Protein AF-A0A524LML9-F1 (afdb_monomer_lite)

Foldseek 3Di:
DDPPPDDDDPQLVVLLVLVVVLVVCQPVDVQQQPADPPLRGGVSVLVSLVVLCVVLVHDSVVLSVLLVVLPPDPPSSNSSSVSSVVVSVVVD

pLDDT: mean 90.5, std 12.89, range [38.47, 98.12]

Structure (mmCIF, N/CA/C/O backbone):
data_AF-A0A524LML9-F1
#
_entry.id   AF-A0A524LML9-F1
#
loop_
_atom_site.group_PDB
_atom_site.id
_atom_site.type_symbol
_atom_site.label_atom_id
_atom_site.label_alt_id
_atom_site.label_comp_id
_atom_site.label_asym_id
_atom_site.label_entity_id
_atom_site.label_seq_id
_atom_site.pdbx_PDB_ins_code
_atom_site.Cartn_x
_atom_site.Cartn_y
_atom_site.Cartn_z
_atom_site.occupancy
_atom_site.B_iso_or_equiv
_atom_site.auth_seq_id
_atom_site.auth_comp_id
_atom_site.auth_asym_id
_atom_site.auth_atom_id
_atom_site.pdbx_PDB_model_num
ATOM 1 N N . MET A 1 1 ? 19.583 -8.705 23.500 1.00 38.66 1 MET A N 1
ATOM 2 C CA . MET A 1 1 ? 19.404 -7.770 22.373 1.00 38.66 1 MET A CA 1
ATOM 3 C C . MET A 1 1 ? 17.930 -7.441 22.309 1.00 38.66 1 MET A C 1
ATOM 5 O O . MET A 1 1 ? 17.133 -8.301 21.958 1.00 38.66 1 MET A O 1
ATOM 9 N N . SER A 1 2 ? 17.571 -6.269 22.819 1.00 38.47 2 SER A N 1
ATOM 10 C CA . SER A 1 2 ? 16.192 -5.792 22.871 1.00 38.47 2 SER A CA 1
ATOM 11 C C . SER A 1 2 ? 15.723 -5.521 21.446 1.00 38.47 2 SER A C 1
ATOM 13 O O . SER A 1 2 ? 16.436 -4.890 20.676 1.00 38.47 2 SER A O 1
ATOM 15 N N . ASN A 1 3 ? 14.563 -6.057 21.078 1.00 41.78 3 ASN A N 1
ATOM 16 C CA . ASN A 1 3 ? 13.977 -5.866 19.760 1.00 41.78 3 ASN A CA 1
ATOM 17 C C . ASN A 1 3 ? 13.456 -4.418 19.694 1.00 41.78 3 ASN A C 1
ATOM 19 O O . ASN A 1 3 ? 12.342 -4.145 20.138 1.00 41.78 3 ASN A O 1
ATOM 23 N N . GLU A 1 4 ? 14.280 -3.479 19.222 1.00 43.97 4 GLU A N 1
ATOM 24 C CA . GLU A 1 4 ? 13.998 -2.027 19.222 1.00 43.97 4 GLU A CA 1
ATOM 25 C C . GLU A 1 4 ? 12.795 -1.625 18.344 1.00 43.97 4 GLU A C 1
ATOM 27 O O . GLU A 1 4 ? 12.426 -0.457 18.274 1.00 43.97 4 GLU A O 1
ATOM 32 N N . PHE A 1 5 ? 12.132 -2.596 17.711 1.00 49.97 5 PHE A N 1
ATOM 33 C CA . PHE A 1 5 ? 11.021 -2.369 16.792 1.00 49.97 5 PHE A CA 1
ATOM 34 C C . PHE A 1 5 ? 9.626 -2.597 17.379 1.00 49.97 5 PHE A C 1
ATOM 36 O O . PHE A 1 5 ? 8.655 -2.181 16.745 1.00 49.97 5 PHE A O 1
ATOM 43 N N . GLY A 1 6 ? 9.508 -3.186 18.576 1.00 60.75 6 GLY A N 1
ATOM 44 C CA . GLY A 1 6 ? 8.218 -3.537 19.182 1.00 60.75 6 GLY A CA 1
ATOM 45 C C . GLY A 1 6 ? 7.411 -4.542 18.341 1.00 60.75 6 GLY A C 1
ATOM 46 O O . GLY A 1 6 ? 7.451 -4.562 17.114 1.00 60.75 6 GLY A O 1
ATOM 47 N N . THR A 1 7 ? 6.656 -5.428 18.979 1.00 73.75 7 THR A N 1
ATOM 48 C CA . THR A 1 7 ? 5.689 -6.258 18.246 1.00 73.75 7 THR A CA 1
ATOM 49 C C . THR A 1 7 ? 4.578 -5.368 17.689 1.00 73.75 7 THR A C 1
ATOM 51 O O . THR A 1 7 ? 3.916 -4.673 18.460 1.00 73.75 7 THR A O 1
ATOM 54 N N . LEU A 1 8 ? 4.370 -5.375 16.366 1.00 72.38 8 LEU A N 1
ATOM 55 C CA . LEU A 1 8 ? 3.246 -4.667 15.748 1.00 72.38 8 LEU A CA 1
ATOM 56 C C . LEU A 1 8 ? 1.913 -5.225 16.275 1.00 72.38 8 LEU A C 1
ATOM 58 O O . LEU A 1 8 ? 1.794 -6.444 16.434 1.00 72.38 8 LEU A O 1
ATOM 62 N N . PRO A 1 9 ? 0.893 -4.374 16.496 1.00 80.19 9 PRO A N 1
ATOM 63 C CA . PRO A 1 9 ? -0.465 -4.842 16.755 1.00 80.19 9 PRO A CA 1
ATOM 64 C C . PRO A 1 9 ? -0.933 -5.820 15.660 1.00 80.19 9 PRO A C 1
ATOM 66 O O . PRO A 1 9 ? -0.542 -5.644 14.504 1.00 80.19 9 PRO A O 1
ATOM 69 N N . PRO A 1 10 ? -1.796 -6.812 15.955 1.00 83.62 10 PRO A N 1
ATOM 70 C CA . PRO A 1 10 ? -2.170 -7.851 14.988 1.00 83.62 10 PRO A CA 1
ATOM 71 C C . PRO A 1 10 ? -2.658 -7.318 13.632 1.00 83.62 10 PRO A C 1
ATOM 73 O O . PRO A 1 10 ? -2.217 -7.795 12.588 1.00 83.62 10 PRO A O 1
ATOM 76 N N . LYS A 1 11 ? -3.513 -6.285 13.630 1.00 84.81 11 LYS A N 1
ATOM 77 C CA . LYS A 1 11 ? -4.000 -5.648 12.395 1.00 84.81 11 LYS A CA 1
ATOM 78 C C . LYS A 1 11 ? -2.896 -4.902 11.652 1.00 84.81 11 LYS A C 1
ATOM 80 O O . LYS A 1 11 ? -2.784 -5.027 10.441 1.00 84.81 11 LYS A O 1
ATOM 85 N N . CYS A 1 12 ? -2.025 -4.206 12.376 1.00 89.31 12 CYS A N 1
ATOM 86 C CA . CYS A 1 12 ? -0.855 -3.562 11.790 1.00 89.31 12 CYS A CA 1
ATOM 87 C C . CYS A 1 12 ? 0.094 -4.588 11.149 1.00 89.31 12 CYS A C 1
ATOM 89 O O . CYS A 1 12 ? 0.608 -4.344 10.062 1.00 89.31 12 CYS A O 1
ATOM 91 N N . LYS A 1 13 ? 0.280 -5.759 11.771 1.00 91.25 13 LYS A N 1
ATOM 92 C CA . LYS A 1 13 ? 1.068 -6.847 11.184 1.00 91.25 13 LYS A CA 1
ATOM 93 C C . LYS A 1 13 ? 0.446 -7.354 9.877 1.00 91.25 13 LYS A C 1
ATOM 95 O O . LYS A 1 13 ? 1.169 -7.538 8.908 1.00 91.25 13 LYS A O 1
ATOM 100 N N . TYR A 1 14 ? -0.875 -7.528 9.831 1.00 93.31 14 TYR A N 1
ATOM 101 C CA . TYR A 1 14 ? -1.568 -7.964 8.614 1.00 93.31 14 TYR A CA 1
ATOM 102 C C . TYR A 1 14 ? -1.319 -7.012 7.434 1.00 93.31 14 TYR A C 1
ATOM 104 O O . TYR A 1 14 ? -0.870 -7.439 6.373 1.00 93.31 14 TYR A O 1
ATOM 112 N N . TRP A 1 15 ? -1.516 -5.707 7.644 1.00 95.38 15 TRP A N 1
ATOM 113 C CA . TRP A 1 15 ? -1.255 -4.703 6.608 1.00 95.38 15 TRP A CA 1
ATOM 114 C C . TRP A 1 15 ? 0.222 -4.650 6.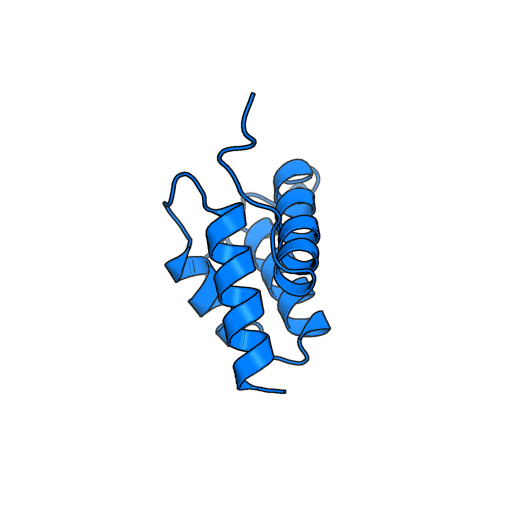219 1.00 95.38 15 TRP A C 1
ATOM 116 O O . TRP A 1 15 ? 0.545 -4.526 5.041 1.00 95.38 15 TRP A O 1
ATOM 126 N N . PHE A 1 16 ? 1.120 -4.782 7.199 1.00 96.12 16 PHE A N 1
ATOM 127 C CA . PHE A 1 16 ? 2.558 -4.837 6.957 1.00 96.12 16 PHE A CA 1
ATOM 128 C C . PHE A 1 16 ? 2.926 -5.990 6.022 1.00 96.12 16 PHE A C 1
ATOM 130 O O . PHE A 1 16 ? 3.684 -5.776 5.082 1.00 96.12 16 PHE A O 1
ATOM 137 N N . ASP A 1 17 ? 2.372 -7.184 6.246 1.00 95.38 17 ASP A N 1
ATOM 138 C CA . ASP A 1 17 ? 2.664 -8.364 5.431 1.00 95.38 17 ASP A CA 1
ATOM 139 C C . ASP A 1 17 ? 2.223 -8.156 3.961 1.00 95.38 17 ASP A C 1
ATOM 141 O O . ASP A 1 17 ? 2.959 -8.521 3.042 1.00 95.38 17 ASP A O 1
ATOM 145 N N . ILE A 1 18 ? 1.074 -7.506 3.716 1.00 95.88 18 ILE A N 1
ATOM 146 C CA . ILE A 1 18 ? 0.622 -7.140 2.357 1.00 95.88 18 ILE A CA 1
ATOM 147 C C . ILE A 1 18 ? 1.606 -6.157 1.707 1.00 95.88 18 ILE A C 1
ATOM 149 O O . ILE A 1 18 ? 2.065 -6.385 0.586 1.00 95.88 18 ILE A O 1
ATOM 153 N N . ILE A 1 19 ? 1.954 -5.077 2.413 1.00 96.56 19 ILE A N 1
ATOM 154 C CA . ILE A 1 19 ? 2.838 -4.019 1.899 1.00 96.56 19 ILE A CA 1
ATOM 155 C C . ILE A 1 19 ? 4.233 -4.581 1.595 1.00 96.56 19 ILE A C 1
ATOM 157 O O . ILE A 1 19 ? 4.781 -4.334 0.520 1.00 96.56 19 ILE A O 1
ATOM 161 N N . ALA A 1 20 ? 4.794 -5.362 2.522 1.00 95.50 20 ALA A N 1
ATOM 162 C CA . ALA A 1 20 ? 6.102 -5.991 2.374 1.00 95.50 20 ALA A CA 1
ATOM 163 C C . ALA A 1 20 ? 6.139 -6.904 1.146 1.00 95.50 20 ALA A C 1
ATOM 165 O O . ALA A 1 20 ? 7.036 -6.765 0.318 1.00 95.50 20 ALA A O 1
ATOM 166 N N . ARG A 1 21 ? 5.117 -7.751 0.961 1.00 96.38 21 ARG A N 1
ATOM 167 C CA . ARG A 1 21 ? 5.028 -8.637 -0.205 1.00 96.38 21 ARG A CA 1
ATOM 168 C C . ARG A 1 21 ? 5.045 -7.863 -1.522 1.00 96.38 21 ARG A C 1
ATOM 170 O O . ARG A 1 21 ? 5.831 -8.200 -2.399 1.00 96.38 21 ARG A O 1
ATOM 177 N N . HIS A 1 22 ? 4.221 -6.821 -1.669 1.00 96.62 22 HIS A N 1
ATOM 178 C CA . HIS A 1 22 ? 4.194 -6.015 -2.902 1.00 96.62 22 HIS A CA 1
ATOM 179 C C . HIS A 1 22 ? 5.527 -5.317 -3.176 1.00 96.62 22 HIS A C 1
ATOM 181 O O . HIS A 1 22 ? 5.934 -5.191 -4.329 1.00 96.62 22 HIS A O 1
ATOM 187 N N . ILE A 1 23 ? 6.228 -4.892 -2.125 1.00 94.19 23 ILE A N 1
ATOM 188 C CA . ILE A 1 23 ? 7.549 -4.277 -2.247 1.00 94.19 23 ILE A CA 1
ATOM 189 C C . ILE A 1 23 ? 8.625 -5.293 -2.625 1.00 94.19 23 ILE A C 1
ATOM 191 O O . ILE A 1 23 ? 9.475 -4.980 -3.459 1.00 94.19 23 ILE A O 1
ATOM 195 N N . GLU A 1 24 ? 8.593 -6.491 -2.054 1.00 95.81 24 GLU A N 1
ATOM 196 C CA . GLU A 1 24 ? 9.526 -7.570 -2.381 1.00 95.81 24 GLU A CA 1
ATOM 197 C C . GLU A 1 24 ? 9.344 -8.066 -3.818 1.00 95.81 24 GLU A C 1
ATOM 199 O O . GLU A 1 24 ? 10.327 -8.374 -4.489 1.00 95.81 24 GLU A O 1
ATOM 204 N N . THR A 1 25 ? 8.104 -8.102 -4.315 1.00 95.19 25 THR A N 1
ATOM 205 C CA . THR A 1 25 ? 7.794 -8.601 -5.662 1.00 95.19 25 THR A CA 1
ATOM 206 C C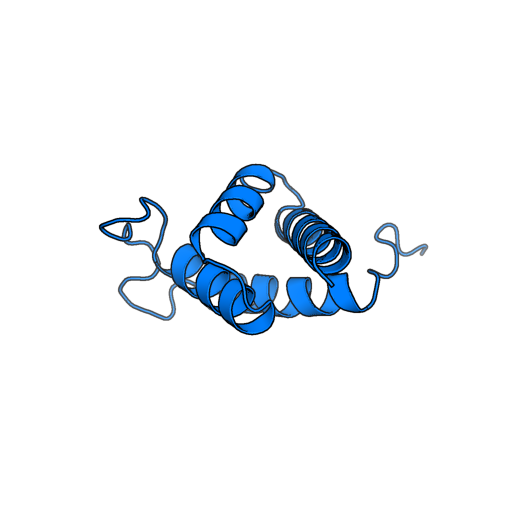 . THR A 1 25 ? 7.751 -7.520 -6.741 1.00 95.19 25 THR A C 1
ATOM 208 O O . THR A 1 25 ? 7.477 -7.842 -7.896 1.00 95.19 25 THR A O 1
ATOM 211 N N . ARG A 1 26 ? 7.986 -6.241 -6.417 1.00 94.81 26 ARG A N 1
ATOM 212 C CA . ARG A 1 26 ? 7.965 -5.170 -7.429 1.00 94.81 26 ARG A CA 1
ATOM 213 C C . ARG A 1 26 ? 9.059 -5.391 -8.480 1.00 94.81 26 ARG A C 1
ATOM 215 O O . ARG A 1 26 ? 10.196 -5.731 -8.159 1.00 94.81 26 ARG A O 1
ATOM 222 N N . GLY A 1 27 ? 8.719 -5.154 -9.737 1.00 94.88 27 GLY A N 1
ATOM 223 C CA . GLY A 1 27 ? 9.536 -5.482 -10.902 1.00 94.88 27 GLY A CA 1
ATOM 224 C C . GLY A 1 27 ? 9.271 -6.881 -11.464 1.00 94.88 27 GLY A C 1
ATOM 225 O O . GLY A 1 27 ? 9.852 -7.226 -12.490 1.00 94.88 27 GLY A O 1
ATOM 226 N N . ALA A 1 28 ? 8.402 -7.683 -10.835 1.00 95.50 28 ALA A N 1
ATOM 227 C CA . ALA A 1 28 ? 7.952 -8.954 -11.399 1.00 95.50 28 ALA A CA 1
ATOM 228 C C . ALA A 1 28 ? 6.975 -8.752 -12.568 1.00 95.50 28 ALA A C 1
ATOM 230 O O . ALA A 1 28 ? 6.962 -9.565 -13.494 1.00 95.50 28 ALA A O 1
ATOM 231 N N . ASN A 1 29 ? 6.182 -7.674 -12.553 1.00 94.19 29 ASN A N 1
ATOM 232 C CA . ASN A 1 29 ? 5.350 -7.295 -13.691 1.00 94.19 29 ASN A CA 1
ATOM 233 C C . ASN A 1 29 ? 6.088 -6.272 -14.569 1.00 94.19 29 ASN A C 1
ATOM 235 O O . ASN A 1 29 ? 6.694 -5.341 -14.030 1.00 94.19 29 ASN A O 1
ATOM 239 N N . PRO A 1 30 ? 5.992 -6.372 -15.910 1.00 94.94 30 PRO A N 1
ATOM 240 C CA . PRO A 1 30 ? 6.660 -5.441 -16.822 1.00 94.94 30 PRO A CA 1
ATOM 241 C C . PRO A 1 30 ? 6.286 -3.968 -16.616 1.00 94.94 30 PRO A C 1
ATOM 243 O O . PRO A 1 30 ? 7.084 -3.093 -16.925 1.00 94.94 30 PRO A O 1
ATOM 246 N N . ASP A 1 31 ? 5.086 -3.705 -16.094 1.00 95.56 31 ASP A N 1
ATOM 247 C CA . ASP A 1 31 ? 4.509 -2.374 -15.906 1.00 95.56 31 ASP A CA 1
ATOM 248 C C . ASP A 1 31 ? 4.666 -1.838 -14.473 1.00 95.56 31 ASP A C 1
ATOM 250 O O . ASP A 1 31 ? 4.144 -0.767 -14.178 1.00 95.56 31 ASP A O 1
ATOM 254 N N . ASP A 1 32 ? 5.326 -2.5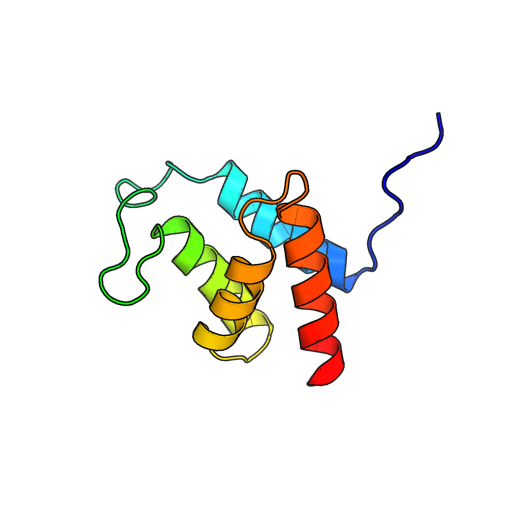61 -13.553 1.00 95.25 32 ASP A N 1
ATOM 255 C CA . ASP A 1 32 ? 5.338 -2.220 -12.118 1.00 95.25 32 ASP A CA 1
ATOM 256 C C . ASP A 1 32 ? 5.812 -0.785 -11.857 1.00 95.25 32 ASP A C 1
ATOM 258 O O . ASP A 1 32 ? 5.243 -0.102 -11.004 1.00 95.25 32 ASP A O 1
ATOM 262 N N . PHE A 1 33 ? 6.825 -0.331 -12.597 1.00 95.69 33 PHE A N 1
ATOM 263 C CA . PHE A 1 33 ? 7.422 0.998 -12.453 1.00 95.69 33 PHE A CA 1
ATOM 264 C C . PHE A 1 33 ? 6.790 2.061 -13.357 1.00 95.69 33 PHE A C 1
ATOM 266 O O . PHE A 1 33 ? 7.084 3.245 -13.184 1.00 95.69 33 PHE A O 1
ATOM 273 N N . ASP A 1 34 ? 5.902 1.666 -14.271 1.00 96.62 34 ASP A N 1
ATOM 274 C CA . ASP A 1 34 ? 5.150 2.610 -15.087 1.00 96.62 34 ASP A CA 1
ATOM 275 C C . ASP A 1 34 ? 4.108 3.334 -14.234 1.00 96.62 34 ASP A C 1
ATOM 277 O O . ASP A 1 34 ? 3.555 2.793 -13.270 1.00 96.62 34 ASP A O 1
ATOM 281 N N . TYR A 1 35 ? 3.821 4.580 -14.601 1.00 95.81 35 TYR A N 1
ATOM 282 C CA . TYR A 1 35 ? 2.783 5.360 -13.942 1.00 95.81 35 TYR A CA 1
ATOM 283 C C . TYR A 1 35 ? 1.393 4.893 -14.367 1.00 95.81 35 TYR A C 1
ATOM 285 O O . TYR A 1 35 ? 1.064 4.854 -15.554 1.00 95.81 35 TYR A O 1
ATOM 293 N N . HIS A 1 36 ? 0.534 4.640 -13.383 1.00 94.69 36 HIS A N 1
ATOM 294 C CA . HIS A 1 36 ? -0.875 4.379 -13.619 1.00 94.69 36 HIS A CA 1
ATOM 295 C C . HIS A 1 36 ? -1.547 5.623 -14.229 1.00 94.69 36 HIS A C 1
ATOM 297 O O . HIS A 1 36 ? -1.428 6.720 -13.660 1.00 94.69 36 HIS A O 1
ATOM 303 N N . PRO A 1 37 ? -2.321 5.484 -15.323 1.00 90.38 37 PRO A N 1
ATOM 304 C CA . PRO A 1 37 ? -2.810 6.612 -16.124 1.00 90.38 37 PRO A CA 1
ATOM 305 C C . PRO A 1 37 ? -3.700 7.595 -15.351 1.00 90.38 37 PRO A C 1
ATOM 307 O O . PRO A 1 37 ? -3.745 8.780 -15.676 1.00 90.38 37 PRO A O 1
ATOM 310 N N . THR A 1 38 ? -4.404 7.124 -14.319 1.00 90.50 38 THR A N 1
ATOM 311 C CA . THR A 1 38 ? -5.341 7.945 -13.531 1.00 90.50 38 THR A CA 1
ATOM 312 C C . THR A 1 38 ? -4.834 8.308 -12.136 1.00 90.50 38 THR A C 1
ATOM 314 O O . THR A 1 38 ? -5.107 9.406 -11.658 1.00 90.50 38 THR A O 1
ATOM 317 N N . MET A 1 39 ? -4.080 7.418 -11.485 1.00 90.56 39 MET A N 1
ATOM 318 C CA . MET A 1 39 ? -3.695 7.556 -10.073 1.00 90.56 39 MET A CA 1
ATOM 319 C C . MET A 1 39 ? -2.364 8.287 -9.893 1.00 90.56 39 MET A C 1
ATOM 321 O O . MET A 1 39 ? -2.071 8.748 -8.789 1.00 90.56 39 MET A O 1
ATOM 325 N N . ARG A 1 40 ? -1.584 8.424 -10.979 1.00 89.75 40 ARG A N 1
ATOM 326 C CA . ARG A 1 40 ? -0.277 9.098 -11.003 1.00 89.75 40 ARG A CA 1
ATOM 327 C C . ARG A 1 40 ? 0.730 8.529 -9.994 1.00 89.75 40 ARG A C 1
ATOM 329 O O . ARG A 1 40 ? 1.582 9.261 -9.514 1.00 89.75 40 ARG A O 1
ATOM 336 N N . GLU A 1 41 ? 0.639 7.235 -9.708 1.00 94.00 41 GLU A N 1
ATOM 337 C CA . GLU A 1 41 ? 1.627 6.465 -8.943 1.00 94.00 41 GLU A CA 1
ATOM 338 C C . GLU A 1 41 ? 2.062 5.244 -9.752 1.00 94.00 41 GLU A C 1
ATOM 340 O O . GLU A 1 41 ? 1.384 4.876 -10.716 1.00 94.00 41 GLU A O 1
ATOM 345 N N . SER A 1 42 ? 3.170 4.610 -9.368 1.00 95.94 42 SER A N 1
ATOM 346 C CA . SER A 1 42 ? 3.625 3.366 -9.997 1.00 95.94 42 SER A CA 1
ATOM 347 C C . SER A 1 42 ? 2.565 2.263 -9.892 1.00 95.94 42 SER A C 1
ATOM 349 O O . SER A 1 42 ? 1.898 2.132 -8.861 1.00 95.94 42 SER A O 1
ATOM 351 N N . ASN A 1 43 ? 2.414 1.434 -10.927 1.00 96.69 43 ASN A N 1
ATOM 352 C CA . ASN A 1 43 ? 1.381 0.391 -10.950 1.00 96.69 43 ASN A CA 1
ATOM 353 C C . ASN A 1 43 ? 1.493 -0.601 -9.783 1.00 96.69 43 ASN A C 1
ATOM 355 O O . ASN A 1 43 ? 0.461 -1.070 -9.297 1.00 96.69 43 ASN A O 1
ATOM 359 N N . TYR A 1 44 ? 2.701 -0.882 -9.277 1.00 96.56 44 TYR A N 1
ATOM 360 C CA . TYR A 1 44 ? 2.852 -1.728 -8.085 1.00 96.56 44 TYR A CA 1
ATOM 361 C C . TYR A 1 44 ? 2.208 -1.094 -6.835 1.00 96.56 44 TYR A C 1
ATOM 363 O O . TYR A 1 44 ? 1.539 -1.787 -6.072 1.00 96.56 44 TYR A O 1
ATOM 371 N N . VAL A 1 45 ? 2.329 0.230 -6.658 1.00 96.62 45 VAL A N 1
ATOM 372 C CA . VAL A 1 45 ? 1.697 0.967 -5.547 1.00 96.62 45 VAL A CA 1
ATOM 373 C C . VAL A 1 45 ? 0.182 0.917 -5.680 1.00 96.62 45 VAL A C 1
ATOM 375 O O . VAL A 1 45 ? -0.520 0.676 -4.699 1.00 96.62 45 VAL A O 1
ATOM 378 N N . VAL A 1 46 ? -0.331 1.088 -6.901 1.00 97.44 46 VAL A N 1
ATOM 379 C CA . VAL A 1 46 ? -1.773 1.026 -7.168 1.00 97.44 46 VAL A CA 1
ATOM 380 C C . VAL A 1 46 ? -2.327 -0.371 -6.885 1.00 97.44 46 VAL A C 1
ATOM 382 O O . VAL A 1 46 ? -3.368 -0.483 -6.242 1.00 97.44 46 VAL A O 1
ATOM 385 N N . ARG A 1 47 ? -1.631 -1.441 -7.295 1.00 97.44 47 ARG A N 1
ATOM 386 C CA . ARG A 1 47 ? -2.022 -2.829 -6.986 1.00 97.44 47 ARG A CA 1
ATOM 387 C C . ARG A 1 47 ? -2.024 -3.103 -5.483 1.00 97.44 47 ARG A C 1
ATOM 389 O O . ARG A 1 47 ? -2.990 -3.668 -4.977 1.00 97.44 47 ARG A O 1
ATOM 396 N N . MET A 1 48 ? -0.992 -2.650 -4.779 1.00 98.00 48 MET A N 1
ATOM 397 C CA . MET A 1 48 ? -0.899 -2.762 -3.325 1.00 98.00 48 MET A CA 1
ATOM 398 C C . MET A 1 48 ? -2.045 -2.027 -2.619 1.00 98.00 48 MET A C 1
ATOM 400 O O . MET A 1 48 ? -2.727 -2.607 -1.776 1.00 98.00 48 MET A O 1
ATOM 404 N N . CYS A 1 49 ? -2.300 -0.766 -2.980 1.00 97.94 49 CYS A N 1
ATOM 405 C CA . CYS A 1 49 ? -3.369 0.027 -2.371 1.00 97.94 49 CYS A CA 1
ATOM 406 C C . CYS A 1 49 ? -4.757 -0.519 -2.703 1.00 97.94 49 CYS A C 1
ATOM 408 O O . CYS A 1 49 ? -5.650 -0.439 -1.864 1.00 97.94 49 CYS A O 1
ATOM 410 N N . LYS A 1 50 ? -4.939 -1.083 -3.902 1.00 98.06 50 LYS A N 1
ATOM 411 C CA . LYS A 1 50 ? -6.179 -1.753 -4.290 1.00 98.06 50 LYS A CA 1
ATOM 412 C C . LYS A 1 50 ? -6.461 -2.961 -3.403 1.00 98.06 50 LYS A C 1
ATOM 414 O O . LYS A 1 50 ? -7.559 -3.066 -2.880 1.00 98.06 50 LYS A O 1
ATOM 419 N N . GLU A 1 51 ? -5.470 -3.825 -3.199 1.00 98.12 51 GLU A N 1
ATOM 420 C CA . GLU A 1 51 ? -5.641 -5.010 -2.355 1.00 98.12 51 GLU A CA 1
ATOM 421 C C . GLU A 1 51 ? -6.004 -4.627 -0.914 1.00 98.12 51 GLU A C 1
ATOM 423 O O . GLU A 1 51 ? -6.952 -5.159 -0.348 1.00 98.12 51 GLU A O 1
ATOM 428 N N . ILE A 1 52 ? -5.309 -3.639 -0.341 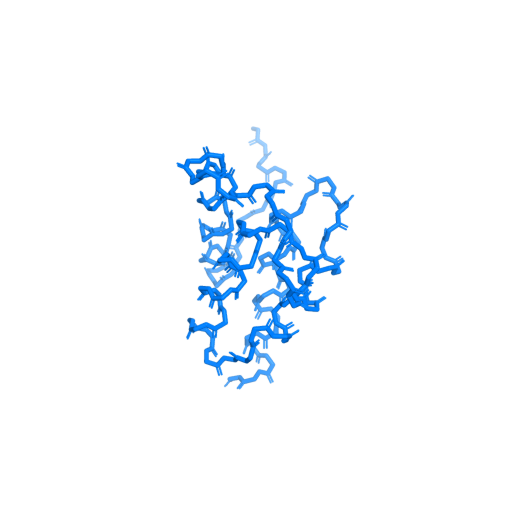1.00 97.75 52 ILE A N 1
ATOM 429 C CA . ILE A 1 52 ? -5.637 -3.124 0.996 1.00 97.75 52 ILE A CA 1
ATOM 430 C C . ILE A 1 52 ? -7.059 -2.540 1.026 1.00 97.75 52 ILE A C 1
ATOM 432 O O . ILE A 1 52 ? -7.790 -2.756 1.989 1.00 97.75 52 ILE A O 1
ATOM 436 N N . ALA A 1 53 ? -7.465 -1.806 -0.012 1.00 97.69 53 ALA A N 1
ATOM 437 C CA . ALA A 1 53 ? -8.800 -1.218 -0.098 1.00 97.69 53 ALA A CA 1
ATOM 438 C C . ALA A 1 53 ? -9.900 -2.289 -0.142 1.00 97.69 53 ALA A C 1
ATOM 440 O O . ALA A 1 53 ? -10.884 -2.169 0.591 1.00 97.69 53 ALA A O 1
ATOM 441 N N . ASP A 1 54 ? -9.700 -3.341 -0.939 1.00 97.62 54 ASP A N 1
ATOM 442 C CA . ASP A 1 54 ? -10.617 -4.477 -1.057 1.00 97.62 54 ASP A CA 1
ATOM 443 C C . ASP A 1 54 ? -10.763 -5.202 0.299 1.00 97.62 54 ASP A C 1
ATOM 445 O O . ASP A 1 54 ? -11.882 -5.447 0.751 1.00 97.62 54 ASP A O 1
ATOM 449 N N . GLU A 1 55 ? -9.653 -5.449 1.003 1.00 96.06 55 GLU A N 1
ATOM 450 C CA . GLU A 1 55 ? -9.633 -6.075 2.338 1.00 96.06 55 GLU A CA 1
ATOM 451 C C . GLU A 1 55 ? -10.306 -5.225 3.427 1.00 96.06 55 GLU A C 1
ATOM 453 O O . GLU A 1 55 ? -10.909 -5.750 4.365 1.00 96.06 55 GLU A O 1
ATOM 458 N N . MET A 1 56 ? -10.203 -3.899 3.328 1.00 94.69 56 MET A N 1
ATOM 459 C CA . MET A 1 56 ? -10.830 -2.975 4.276 1.00 94.69 56 MET A CA 1
ATOM 460 C C . MET A 1 56 ? -12.284 -2.634 3.932 1.00 94.69 56 MET A C 1
ATOM 462 O O . MET A 1 56 ? -12.943 -1.973 4.734 1.00 94.69 56 MET A O 1
ATOM 466 N N . GLY A 1 57 ? -12.775 -3.015 2.748 1.00 96.12 57 GLY A N 1
ATOM 467 C CA . GLY A 1 57 ? -14.075 -2.571 2.243 1.00 96.12 57 GLY A CA 1
ATOM 468 C C . GLY A 1 57 ? -14.142 -1.055 2.007 1.00 96.12 57 GLY A C 1
ATOM 469 O O . GLY A 1 57 ? -15.171 -0.431 2.265 1.00 96.12 57 GLY A O 1
ATOM 470 N N . MET A 1 58 ? -13.042 -0.442 1.558 1.00 96.19 58 MET A N 1
ATOM 471 C CA . MET A 1 58 ? -12.907 1.009 1.367 1.00 96.19 58 MET A CA 1
ATOM 472 C C . MET A 1 58 ? -12.582 1.382 -0.084 1.00 96.19 58 MET A C 1
ATOM 474 O O . MET A 1 58 ? -12.225 0.542 -0.901 1.00 96.19 58 MET A O 1
ATOM 478 N N . SER A 1 59 ? -12.681 2.674 -0.416 1.00 97.06 59 SER A N 1
ATOM 479 C CA . SER A 1 59 ? -12.227 3.169 -1.723 1.00 97.06 59 SER A CA 1
ATOM 480 C C . SER A 1 59 ? -10.699 3.165 -1.825 1.00 97.06 59 SER A C 1
ATOM 482 O O . SER A 1 59 ? -10.004 3.505 -0.860 1.00 97.06 59 SER A O 1
ATOM 484 N N . ILE A 1 60 ? -10.173 2.855 -3.013 1.00 97.19 60 ILE A N 1
ATOM 485 C CA . ILE A 1 60 ? -8.733 2.920 -3.284 1.00 97.19 60 ILE A CA 1
ATOM 486 C C . ILE A 1 60 ? -8.191 4.338 -3.067 1.00 97.19 60 ILE A C 1
ATOM 488 O O . ILE A 1 60 ? -7.094 4.502 -2.546 1.00 97.19 60 ILE A O 1
ATOM 492 N N . GLU A 1 61 ? -8.971 5.376 -3.372 1.00 96.31 61 GLU A N 1
ATOM 493 C CA . GLU A 1 61 ? -8.601 6.775 -3.161 1.00 96.31 61 GLU A CA 1
ATOM 494 C C . GLU A 1 61 ? -8.346 7.086 -1.683 1.00 96.31 61 GLU A C 1
ATOM 496 O O . GLU A 1 61 ? -7.467 7.891 -1.366 1.00 96.31 61 GLU A O 1
ATOM 501 N N . THR A 1 62 ? -9.087 6.449 -0.769 1.00 96.44 62 THR A N 1
ATOM 502 C CA . THR A 1 62 ? -8.843 6.560 0.675 1.00 96.44 62 THR A CA 1
ATOM 503 C C . THR A 1 62 ? -7.478 5.980 1.028 1.00 96.44 62 THR A C 1
ATOM 505 O O . THR A 1 62 ? -6.682 6.654 1.682 1.00 96.44 62 THR A O 1
ATOM 508 N N . ILE A 1 63 ? -7.175 4.768 0.558 1.00 97.50 63 ILE A N 1
ATOM 509 C CA . ILE A 1 63 ? -5.906 4.095 0.864 1.00 97.50 63 ILE A CA 1
ATOM 510 C C . ILE A 1 63 ? -4.721 4.827 0.232 1.00 97.50 63 ILE A C 1
ATOM 512 O O . ILE A 1 63 ? -3.714 5.043 0.896 1.00 97.50 63 ILE A O 1
ATOM 516 N N . MET A 1 64 ? -4.864 5.316 -0.999 1.00 96.69 64 MET A N 1
ATOM 517 C CA . MET A 1 64 ? -3.840 6.112 -1.685 1.00 96.69 64 MET A CA 1
ATOM 518 C C . MET A 1 64 ? -3.512 7.413 -0.941 1.00 96.69 64 MET A C 1
ATOM 520 O O . MET A 1 64 ? -2.365 7.851 -0.932 1.00 96.69 64 MET A O 1
ATOM 524 N N . LYS A 1 65 ? -4.497 8.058 -0.298 1.00 95.56 65 LYS A N 1
ATOM 525 C CA . LYS A 1 65 ? -4.223 9.229 0.555 1.00 95.56 65 LYS A CA 1
ATOM 526 C C . LYS A 1 65 ? -3.365 8.844 1.754 1.00 95.56 65 LYS A C 1
ATOM 528 O O . LYS A 1 65 ? -2.456 9.591 2.098 1.00 95.56 65 LYS A O 1
ATOM 533 N N . VAL A 1 66 ? -3.643 7.694 2.365 1.00 95.62 66 VAL A N 1
ATOM 534 C CA . VAL A 1 66 ? -2.860 7.179 3.493 1.00 95.62 66 VAL A CA 1
ATOM 535 C C . VAL A 1 66 ? -1.446 6.795 3.051 1.00 95.62 66 VAL A C 1
ATOM 537 O O . VAL A 1 66 ? -0.479 7.194 3.696 1.00 95.62 66 VAL A O 1
ATOM 540 N N . GLU A 1 67 ? -1.310 6.117 1.915 1.00 96.50 67 GLU A N 1
ATOM 541 C CA . GLU A 1 67 ? -0.025 5.753 1.309 1.00 96.50 67 GLU A CA 1
ATOM 542 C C . GLU A 1 67 ? 0.879 6.982 1.140 1.00 96.50 67 GLU A C 1
ATOM 544 O O . GLU A 1 67 ? 1.996 7.009 1.659 1.00 96.50 67 GLU A O 1
ATOM 549 N N . ARG A 1 68 ? 0.346 8.061 0.553 1.00 94.88 68 ARG A N 1
ATOM 550 C CA . ARG A 1 68 ? 1.079 9.319 0.341 1.00 94.88 68 ARG A CA 1
ATOM 551 C C . ARG A 1 68 ? 1.558 9.972 1.638 1.00 94.88 68 ARG A C 1
ATOM 553 O O . ARG A 1 68 ? 2.561 10.676 1.618 1.00 94.88 68 ARG A O 1
ATOM 560 N N . THR A 1 69 ? 0.860 9.765 2.759 1.00 93.94 69 THR A N 1
ATOM 561 C CA . THR A 1 69 ? 1.326 10.266 4.068 1.00 93.94 69 THR A CA 1
ATOM 562 C C . THR A 1 69 ? 2.481 9.452 4.642 1.00 93.94 69 THR A C 1
ATOM 564 O O . THR A 1 69 ? 3.255 9.975 5.439 1.00 93.94 69 THR A O 1
ATOM 567 N N . ALA A 1 70 ? 2.613 8.185 4.244 1.00 93.00 70 ALA A N 1
ATOM 568 C CA . ALA A 1 70 ? 3.726 7.329 4.631 1.00 93.00 70 ALA A CA 1
ATOM 569 C C . ALA A 1 70 ? 4.924 7.448 3.668 1.00 93.00 70 ALA A C 1
ATOM 571 O O . ALA A 1 70 ? 6.064 7.200 4.074 1.00 93.00 70 ALA A O 1
ATOM 572 N N . ALA A 1 71 ? 4.678 7.816 2.406 1.00 90.75 71 ALA A N 1
ATOM 573 C CA . ALA A 1 71 ? 5.684 7.931 1.356 1.00 90.75 71 ALA A CA 1
ATOM 574 C C . ALA A 1 71 ? 6.859 8.851 1.748 1.00 90.75 71 ALA A C 1
ATOM 576 O O . ALA A 1 71 ? 6.690 9.911 2.347 1.00 90.75 71 ALA A O 1
ATOM 577 N N . GLY A 1 72 ? 8.082 8.434 1.405 1.00 87.12 72 GLY A N 1
ATOM 578 C CA . GLY A 1 72 ? 9.314 9.181 1.699 1.00 87.12 72 GLY A CA 1
ATOM 579 C C . GLY A 1 72 ? 9.882 8.980 3.110 1.00 87.12 72 GLY A C 1
ATOM 580 O O . GLY A 1 72 ? 10.983 9.452 3.395 1.00 87.12 72 GLY A O 1
ATOM 581 N N . HIS A 1 73 ? 9.193 8.252 3.993 1.00 88.81 73 HIS A N 1
ATOM 582 C CA . HIS A 1 73 ? 9.750 7.863 5.287 1.00 88.81 73 HIS A CA 1
ATOM 583 C C . HIS A 1 73 ? 10.674 6.640 5.186 1.00 88.81 73 HIS A C 1
ATOM 585 O O . HIS A 1 73 ? 10.396 5.690 4.459 1.00 88.81 73 HIS A O 1
ATOM 591 N N . VAL A 1 74 ? 11.753 6.636 5.981 1.00 88.38 74 VAL A N 1
ATOM 592 C CA . VAL A 1 74 ? 12.709 5.510 6.075 1.00 88.38 74 VAL A CA 1
ATOM 593 C C . VAL A 1 74 ? 12.014 4.219 6.523 1.00 88.38 74 VAL A C 1
ATOM 595 O O . VAL A 1 74 ? 12.358 3.129 6.076 1.00 88.38 74 VAL A O 1
ATOM 598 N N . ASP A 1 75 ? 10.996 4.344 7.370 1.00 90.25 75 ASP A N 1
ATOM 599 C CA . ASP A 1 75 ? 10.180 3.258 7.907 1.00 90.25 75 ASP A CA 1
ATOM 600 C C . ASP A 1 75 ? 8.820 3.127 7.198 1.00 90.25 75 ASP A C 1
ATOM 602 O O . ASP A 1 75 ? 7.834 2.725 7.818 1.00 90.25 75 ASP A O 1
ATOM 606 N N . TYR A 1 76 ? 8.772 3.442 5.895 1.00 92.31 76 TYR A N 1
ATOM 607 C CA . TYR A 1 76 ? 7.573 3.431 5.045 1.00 92.31 76 TYR A CA 1
ATOM 608 C C . TYR A 1 76 ? 6.599 2.283 5.352 1.00 92.31 76 TYR A C 1
ATOM 610 O O . TYR A 1 76 ? 5.453 2.538 5.711 1.00 92.31 76 TYR A O 1
ATOM 618 N N . HIS A 1 77 ? 7.067 1.029 5.288 1.00 92.19 77 HIS A N 1
ATOM 619 C CA . HIS A 1 77 ? 6.239 -0.163 5.509 1.00 92.19 77 HIS A CA 1
ATOM 620 C C . HIS A 1 77 ? 5.498 -0.125 6.845 1.00 92.19 77 HIS A C 1
ATOM 622 O O . HIS A 1 77 ? 4.306 -0.413 6.917 1.00 92.19 77 HIS A O 1
ATOM 628 N N . ARG A 1 78 ? 6.221 0.251 7.905 1.00 90.12 78 ARG A N 1
ATOM 629 C CA . ARG A 1 78 ? 5.717 0.285 9.276 1.00 90.12 78 ARG A CA 1
ATOM 630 C C . ARG A 1 78 ? 4.736 1.432 9.474 1.00 90.12 78 ARG A C 1
ATOM 632 O O . ARG A 1 78 ? 3.715 1.253 10.125 1.00 90.12 78 ARG A O 1
ATOM 639 N N . LYS A 1 79 ? 5.027 2.613 8.928 1.00 94.12 79 LYS A N 1
ATOM 640 C CA . LYS A 1 79 ? 4.106 3.753 9.024 1.00 94.12 79 LYS A CA 1
ATOM 641 C C . LYS A 1 79 ? 2.836 3.514 8.241 1.00 94.12 79 LYS A C 1
ATOM 643 O O . LYS A 1 79 ? 1.751 3.742 8.766 1.00 94.12 79 LYS A O 1
ATOM 648 N N . PHE A 1 80 ? 2.968 3.012 7.020 1.00 96.69 80 PHE A N 1
ATOM 649 C CA . PHE A 1 80 ? 1.809 2.753 6.191 1.00 96.69 80 PHE A CA 1
ATOM 650 C C . PHE A 1 80 ? 0.912 1.688 6.834 1.00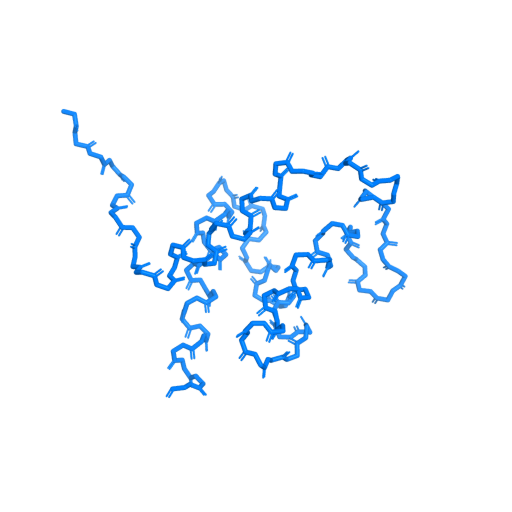 96.69 80 PHE A C 1
ATOM 652 O O . PHE A 1 80 ? -0.293 1.895 6.954 1.00 96.69 80 PHE A O 1
ATOM 659 N N . SER A 1 81 ? 1.491 0.613 7.377 1.00 96.19 81 SER A N 1
ATOM 660 C CA . SER A 1 81 ? 0.721 -0.411 8.085 1.00 96.19 81 SER A CA 1
ATOM 661 C C . SER A 1 81 ? 0.053 0.096 9.372 1.00 96.19 81 SER A C 1
ATOM 663 O O . SER A 1 81 ? -1.048 -0.349 9.702 1.00 96.19 81 SER A O 1
ATOM 665 N N . LEU A 1 82 ? 0.683 1.025 10.102 1.00 95.12 82 LEU A N 1
ATOM 666 C CA . LEU A 1 82 ? 0.083 1.690 11.267 1.00 95.12 82 LEU A CA 1
ATOM 667 C C . LEU A 1 82 ? -1.110 2.557 10.860 1.00 95.12 82 LEU A C 1
ATOM 669 O O . LEU A 1 82 ? -2.190 2.400 11.421 1.00 95.12 82 LEU A O 1
ATOM 673 N N . TYR A 1 83 ? -0.954 3.409 9.847 1.00 95.50 83 TYR A N 1
ATOM 674 C CA . TYR A 1 83 ? -2.046 4.267 9.386 1.00 95.50 83 TYR A CA 1
ATOM 675 C C . TYR A 1 83 ? -3.210 3.466 8.799 1.00 95.50 83 TYR A C 1
ATOM 677 O O . TYR A 1 83 ? -4.367 3.816 9.016 1.00 95.50 83 TYR A O 1
ATOM 685 N N . CYS A 1 84 ? -2.922 2.355 8.121 1.00 96.19 84 CYS A N 1
ATOM 686 C CA . CYS A 1 84 ? -3.922 1.385 7.686 1.00 96.19 84 CYS A CA 1
ATOM 687 C C . CYS A 1 84 ? -4.708 0.790 8.868 1.00 96.19 84 CYS A C 1
ATOM 689 O O . CYS A 1 84 ? -5.933 0.696 8.808 1.00 96.19 84 CYS A O 1
ATOM 691 N N . ALA A 1 85 ? -4.030 0.421 9.960 1.00 95.25 85 ALA A N 1
ATOM 692 C CA . ALA A 1 85 ? -4.696 -0.088 11.159 1.00 95.25 85 ALA A CA 1
ATOM 693 C C . ALA A 1 85 ? -5.579 0.983 11.817 1.00 95.25 85 ALA A C 1
ATOM 695 O O . ALA A 1 85 ? -6.753 0.722 12.072 1.00 95.25 85 ALA A O 1
ATOM 696 N N . GLU A 1 86 ? -5.053 2.196 12.003 1.00 94.88 86 GLU A N 1
ATOM 697 C CA . GLU A 1 86 ? -5.814 3.319 12.564 1.00 94.88 86 GLU A CA 1
ATOM 698 C C . GLU A 1 86 ? -7.036 3.679 11.711 1.00 94.88 86 GLU A C 1
ATOM 700 O O . GLU A 1 86 ? -8.103 3.981 12.243 1.00 94.88 86 GLU A O 1
ATOM 705 N N . LEU A 1 87 ? -6.898 3.664 10.381 1.00 95.19 87 LEU A N 1
ATOM 706 C CA . LEU A 1 87 ? -8.007 3.930 9.471 1.00 95.19 87 LEU A CA 1
ATOM 707 C C . LEU A 1 87 ? -9.095 2.860 9.605 1.00 95.19 87 LEU A C 1
ATOM 709 O O . LEU A 1 87 ? -10.276 3.200 9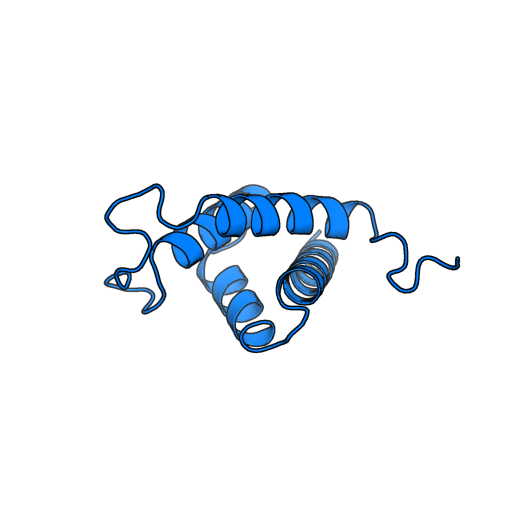.678 1.00 95.19 87 LEU A O 1
ATOM 713 N N . TYR A 1 88 ? -8.706 1.586 9.646 1.00 94.06 88 TYR A N 1
ATOM 714 C CA . TYR A 1 88 ? -9.641 0.473 9.769 1.00 94.06 88 TYR A CA 1
ATOM 715 C C . TYR A 1 88 ? -10.446 0.550 11.075 1.00 94.06 88 TYR A C 1
ATOM 717 O O . TYR A 1 88 ? -11.671 0.470 11.028 1.00 94.06 88 TYR A O 1
ATOM 725 N N . GLU A 1 89 ? -9.772 0.790 12.205 1.00 92.69 89 GLU A N 1
ATOM 726 C CA . GLU A 1 89 ? -10.382 0.920 13.542 1.00 92.69 89 GLU A CA 1
ATOM 727 C C . GLU A 1 89 ? -11.338 2.113 13.670 1.00 92.69 89 GLU A C 1
ATOM 729 O O . GLU A 1 89 ? -12.263 2.088 14.470 1.00 92.69 89 GLU A O 1
ATOM 734 N N . ARG A 1 90 ? -11.141 3.182 12.893 1.00 91.44 90 ARG A N 1
ATOM 735 C CA . ARG A 1 90 ? -12.057 4.337 12.912 1.00 91.44 90 ARG A CA 1
ATOM 736 C C . ARG A 1 90 ? -13.361 4.093 12.152 1.00 91.44 90 ARG A C 1
ATOM 738 O O . ARG A 1 90 ? -14.290 4.880 12.309 1.00 91.44 90 ARG A O 1
ATOM 745 N N . ASN A 1 91 ? -13.413 3.072 11.297 1.00 88.31 91 ASN A N 1
ATOM 746 C CA . ASN A 1 91 ? -14.539 2.816 10.393 1.00 88.31 91 ASN A CA 1
ATOM 747 C C . ASN A 1 91 ? -15.273 1.492 10.687 1.00 88.31 91 ASN A C 1
ATOM 749 O O . ASN A 1 91 ? -16.245 1.196 9.994 1.00 88.31 91 ASN A O 1
ATOM 753 N N . HIS A 1 92 ? -14.828 0.722 11.687 1.00 82.56 92 HIS A N 1
ATOM 754 C CA . HIS A 1 92 ? -15.407 -0.553 12.131 1.00 82.56 92 HIS A CA 1
ATOM 755 C C . HIS A 1 92 ? -15.432 -0.619 13.656 1.00 82.56 92 HIS A C 1
ATOM 757 O O . HIS A 1 92 ? -16.419 -1.164 14.197 1.00 82.56 92 HIS A O 1
#

Secondary structure (DSSP, 8-state):
---TT-PPPHHHHHHHHHHHHHHHTTTSSTTTTSBPTTT-SBHHHHHHHHHHHHHHT--HHHHHHHHHHHTT-TTHHHHHHHHHHHHHHHH-

Sequence (92 aa):
MSNEFGTLPPKCKYWFDIIARHIETRGANPDDFDYHPTMRESNYVVRMCKEIADEMGMSIETIMKVERTAAGHVDYHRKFSLYCAELYERNH

Radius of gyration: 13.39 Å; chains: 1; bounding box: 35×19×40 Å